Protein AF-A0A9W9M0U7-F1 (afdb_monomer)

Secondary structure (DSSP, 8-state):
-EE-S-GGG--GGGS-HHHHS-TTS-EE---SSS-HHHHHHSS--TTEEEEEEE-TTS-EEEEEEEEGGGHHHHHHHHHHHHGGG-

Nearest PDB structures (foldseek):
  6j9f-assembly1_J  TM=5.227E-01  e=3.043E-01  Xipdecavirus Xp10
  7vlj-assembly1_B  TM=6.010E-01  e=2.716E+00  Entamoeba histolytica
  1ihr-assembly1_A  TM=4.010E-01  e=1.280E+00  Escherichia coli
  4qsg-assembly1_A  TM=4.078E-01  e=9.964E+00  Microcystis aeruginosa PCC 7806

Foldseek 3Di:
DEEQDDPVVDDLVPDDPVSNVDPPVYYYQPDPDPTPCCVQPNPQDPQKDKDFDADPVRDTQDIDMDGNVCVVCVVVVVCVSCVVVD

InterPro domains:
  IPR012941 Phenol hydroxylase-like, C-terminal dimerisation domain [PF07976] (1-78)
  IPR036249 Thioredoxin-like superfamily [SSF52833] (2-80)
  IPR038220 Phenol hydroxylase, C-terminal TRX-fold domain superfamily [G3DSA:3.40.30.20] (1-85)

pLDDT: mean 91.23, std 5.56, range [61.47, 97.38]

Structure (mmCIF, N/CA/C/O backbone):
data_AF-A0A9W9M0U7-F1
#
_entry.id   AF-A0A9W9M0U7-F1
#
loop_
_atom_site.group_PDB
_atom_site.id
_atom_site.type_symbol
_atom_site.label_atom_id
_atom_site.label_alt_id
_atom_site.label_comp_id
_atom_site.label_asym_id
_atom_site.label_entity_id
_atom_site.label_seq_id
_atom_site.pdbx_PDB_ins_code
_atom_site.Cartn_x
_atom_site.Cartn_y
_atom_site.Cartn_z
_atom_site.occupancy
_atom_site.B_iso_or_equiv
_atom_site.auth_seq_id
_atom_site.auth_comp_id
_atom_site.auth_asym_id
_atom_site.auth_atom_id
_atom_site.pdbx_PDB_model_num
ATOM 1 N N . MET A 1 1 ? -1.302 -5.451 0.174 1.00 90.31 1 MET A N 1
ATOM 2 C CA . MET A 1 1 ? -2.548 -4.672 0.282 1.00 90.31 1 MET A CA 1
ATOM 3 C C . MET A 1 1 ? -2.710 -4.209 1.717 1.00 90.31 1 MET A C 1
ATOM 5 O O . MET A 1 1 ? -2.468 -4.998 2.624 1.00 90.31 1 MET A O 1
ATOM 9 N N . VAL A 1 2 ? -3.083 -2.948 1.912 1.00 93.25 2 VAL A N 1
ATOM 10 C CA . VAL A 1 2 ? -3.463 -2.389 3.215 1.00 93.25 2 VAL A CA 1
ATOM 11 C C . VAL A 1 2 ? -4.906 -1.908 3.081 1.00 93.25 2 VAL A C 1
ATOM 13 O O . VAL A 1 2 ? -5.225 -1.307 2.058 1.00 93.25 2 VAL A O 1
ATOM 16 N N . THR A 1 3 ? -5.775 -2.205 4.047 1.00 91.44 3 THR A N 1
ATOM 17 C CA . THR A 1 3 ? -7.192 -1.802 4.020 1.00 91.44 3 THR A CA 1
ATOM 18 C C . THR A 1 3 ? -7.602 -1.078 5.300 1.00 91.44 3 THR A C 1
ATOM 20 O O . THR A 1 3 ? -7.123 -1.423 6.377 1.00 91.44 3 THR A O 1
ATOM 23 N N . GLN A 1 4 ? -8.514 -0.110 5.186 1.00 90.94 4 GLN A N 1
ATOM 24 C CA . GLN A 1 4 ? -9.180 0.543 6.320 1.00 90.94 4 GLN A CA 1
ATOM 25 C C . GLN A 1 4 ? -10.485 -0.164 6.742 1.00 90.94 4 GLN A C 1
ATOM 27 O O . GLN A 1 4 ? -11.173 0.308 7.646 1.00 90.94 4 GLN A O 1
ATOM 32 N N . SER A 1 5 ? -10.859 -1.276 6.094 1.00 89.81 5 SER A N 1
ATOM 33 C CA . SER A 1 5 ? -12.038 -2.065 6.475 1.00 89.81 5 SER A CA 1
ATOM 34 C C . SER A 1 5 ? -11.974 -2.493 7.944 1.00 89.81 5 SER A C 1
ATOM 36 O O . SER A 1 5 ? -10.912 -2.871 8.446 1.00 89.81 5 SER A O 1
ATOM 38 N N . ALA A 1 6 ? -13.122 -2.490 8.627 1.00 89.19 6 ALA A N 1
ATOM 39 C CA . ALA A 1 6 ? -13.208 -3.024 9.978 1.00 89.19 6 ALA A CA 1
ATOM 40 C C . ALA A 1 6 ? -12.822 -4.509 9.972 1.00 89.19 6 ALA A C 1
ATOM 42 O O . ALA A 1 6 ? -13.327 -5.290 9.170 1.00 89.19 6 ALA A O 1
ATOM 43 N N . GLN A 1 7 ? -11.945 -4.915 10.894 1.00 89.44 7 GLN A N 1
ATOM 44 C CA . GLN A 1 7 ? -11.450 -6.295 10.951 1.00 89.44 7 GLN A CA 1
ATOM 45 C C . GLN A 1 7 ? -12.581 -7.328 11.103 1.00 89.44 7 GLN A C 1
ATOM 47 O O . GLN A 1 7 ? -12.451 -8.445 10.621 1.00 89.44 7 GLN A O 1
ATOM 52 N N . SER A 1 8 ? -13.686 -6.965 11.761 1.00 91.94 8 SER A N 1
ATOM 53 C CA . SER A 1 8 ? -14.864 -7.826 11.935 1.00 91.94 8 SER A CA 1
ATOM 54 C C . SER A 1 8 ? -15.729 -7.984 10.681 1.00 91.94 8 SER A C 1
ATOM 56 O O . SER A 1 8 ? -16.635 -8.808 10.687 1.00 91.94 8 SER A O 1
ATOM 58 N N . GLU A 1 9 ? -15.501 -7.173 9.648 1.00 89.94 9 GLU A N 1
ATOM 59 C CA . GLU A 1 9 ? -16.304 -7.116 8.416 1.00 89.94 9 GLU A CA 1
ATOM 60 C C . GLU A 1 9 ? -15.485 -7.506 7.176 1.00 89.94 9 GLU A C 1
ATOM 62 O O . GLU A 1 9 ? -15.942 -7.337 6.049 1.00 89.94 9 GLU A O 1
ATOM 67 N N . PHE A 1 10 ? -14.255 -7.989 7.368 1.00 89.50 10 PHE A N 1
ATOM 68 C CA . PHE A 1 10 ? -13.310 -8.245 6.292 1.00 89.50 10 PHE A CA 1
ATOM 69 C C . PHE A 1 10 ? -12.807 -9.687 6.350 1.00 89.50 10 PHE A C 1
ATOM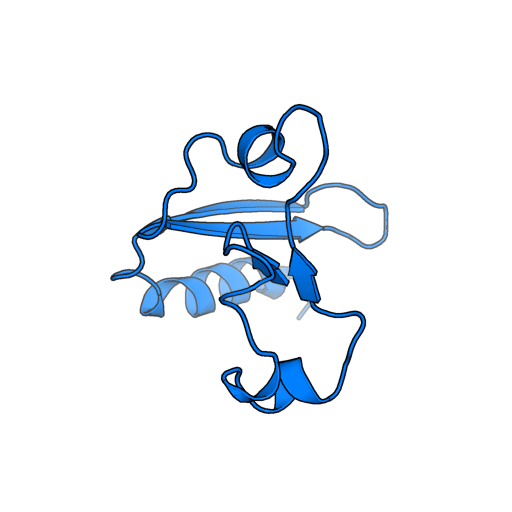 71 O O . PHE A 1 10 ? -12.109 -10.074 7.288 1.00 89.50 10 PHE A O 1
ATOM 78 N N . GLU A 1 11 ? -13.108 -10.464 5.311 1.00 90.94 11 GLU A N 1
ATOM 79 C CA . GLU A 1 11 ? -12.744 -11.875 5.227 1.00 90.94 11 GLU A CA 1
ATOM 80 C C . GLU A 1 11 ? -11.761 -12.139 4.082 1.00 90.94 11 GLU A C 1
ATOM 82 O O . GLU A 1 11 ? -11.924 -11.676 2.95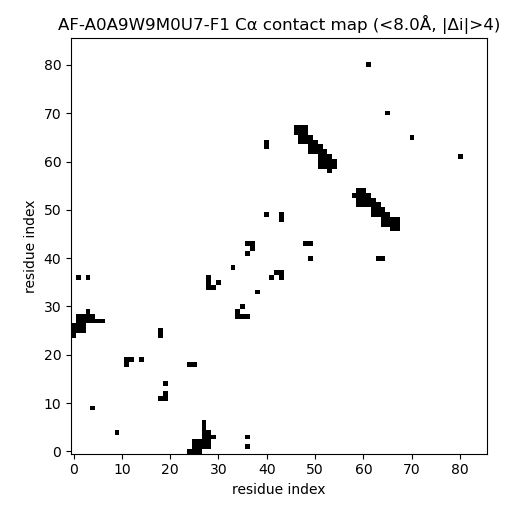4 1.00 90.94 11 GLU A O 1
ATOM 87 N N . ILE A 1 12 ? -10.722 -12.934 4.357 1.00 91.25 12 ILE A N 1
ATOM 88 C CA . ILE A 1 12 ? -9.690 -13.262 3.356 1.00 91.25 12 ILE A CA 1
ATOM 89 C C . ILE A 1 12 ? -10.289 -14.069 2.195 1.00 91.25 12 ILE A C 1
ATOM 91 O O . ILE A 1 12 ? -9.850 -13.917 1.059 1.00 91.25 12 ILE A O 1
ATOM 95 N N . VAL A 1 13 ? -11.295 -14.907 2.467 1.00 92.25 13 VAL A N 1
ATOM 96 C CA . VAL A 1 13 ? -11.941 -15.770 1.461 1.00 92.25 13 VAL A CA 1
ATOM 97 C C . VAL A 1 13 ? -12.679 -14.984 0.370 1.00 92.25 13 VAL A C 1
ATOM 99 O O . VAL A 1 13 ? -12.881 -15.516 -0.719 1.00 92.25 13 VAL A O 1
ATOM 102 N N . ASP A 1 14 ? -13.007 -13.714 0.619 1.00 92.31 14 ASP A N 1
ATOM 103 C CA . ASP A 1 14 ? -13.684 -12.845 -0.350 1.00 92.31 14 ASP A CA 1
ATOM 104 C C . ASP A 1 14 ? -12.710 -12.178 -1.341 1.00 92.31 14 ASP A C 1
ATOM 106 O O . ASP A 1 14 ? -13.125 -11.497 -2.280 1.00 92.31 14 ASP A O 1
ATOM 110 N N . LEU A 1 15 ? -11.397 -12.366 -1.164 1.00 90.69 15 LEU A N 1
ATOM 111 C CA . LEU A 1 15 ? -10.372 -11.770 -2.022 1.00 90.69 15 LEU A CA 1
ATOM 112 C C . LEU A 1 15 ? -10.041 -12.631 -3.247 1.00 90.69 15 LEU A C 1
ATOM 114 O O . LEU A 1 15 ? -10.268 -13.837 -3.241 1.00 90.69 15 LEU A O 1
ATOM 118 N N . PRO A 1 16 ? -9.401 -12.067 -4.286 1.00 91.00 16 PRO A N 1
ATOM 119 C CA . PRO A 1 16 ? -8.802 -12.863 -5.353 1.00 91.00 16 PRO A CA 1
ATOM 120 C C . PRO A 1 16 ? -7.805 -13.901 -4.815 1.00 91.00 16 PRO A C 1
ATOM 122 O O . PRO A 1 16 ? -7.041 -13.606 -3.895 1.00 91.00 16 PRO A O 1
ATOM 125 N N . GLU A 1 17 ? -7.752 -15.086 -5.435 1.00 91.38 17 GLU A N 1
ATOM 126 C CA . GLU A 1 17 ? -6.941 -16.240 -4.993 1.00 91.38 17 GLU A CA 1
ATOM 127 C C . GLU A 1 17 ? -5.481 -15.873 -4.667 1.00 91.38 17 GLU A C 1
ATOM 129 O O . GLU A 1 17 ? -4.928 -16.296 -3.650 1.00 91.38 17 GLU A O 1
ATOM 134 N N . ILE A 1 18 ? -4.869 -15.002 -5.474 1.00 89.31 18 ILE A N 1
ATOM 135 C CA . ILE A 1 18 ? -3.492 -14.535 -5.265 1.00 89.31 18 ILE A CA 1
ATOM 136 C C . ILE A 1 18 ? -3.271 -13.864 -3.899 1.00 89.31 18 ILE A C 1
ATOM 138 O O . ILE A 1 18 ? -2.197 -14.001 -3.320 1.00 89.31 18 ILE A O 1
ATOM 142 N N . LEU A 1 19 ? -4.281 -13.180 -3.355 1.00 89.62 19 LEU A N 1
ATOM 143 C CA . LEU A 1 19 ? -4.223 -12.565 -2.027 1.00 89.62 19 LEU A CA 1
ATOM 144 C C . LEU A 1 19 ? -4.625 -13.537 -0.911 1.00 89.62 19 LEU A C 1
ATOM 146 O O . LEU A 1 19 ? -4.222 -13.334 0.232 1.00 89.62 19 LEU A O 1
ATOM 150 N N . GLN A 1 20 ? -5.370 -14.602 -1.224 1.00 91.56 20 GLN A N 1
ATOM 151 C CA . GLN A 1 20 ? -5.744 -15.628 -0.244 1.00 91.56 20 GLN A CA 1
ATOM 152 C C . GLN A 1 20 ? -4.561 -16.524 0.139 1.00 91.56 20 GLN A C 1
ATOM 154 O O . GLN A 1 20 ? -4.420 -16.936 1.291 1.00 91.56 20 GLN A O 1
ATOM 159 N N . THR A 1 21 ? -3.697 -16.831 -0.831 1.00 88.69 21 THR A N 1
ATOM 160 C CA . THR A 1 21 ? -2.597 -17.797 -0.663 1.00 88.69 21 THR A CA 1
ATOM 161 C C . THR A 1 21 ? -1.464 -17.294 0.237 1.00 88.69 21 THR A C 1
ATOM 163 O O . THR A 1 21 ? -0.710 -18.103 0.782 1.00 88.69 21 THR A O 1
ATOM 166 N N . SER A 1 22 ? -1.347 -15.979 0.447 1.00 85.25 22 SER A N 1
ATOM 167 C CA . SER A 1 22 ? -0.288 -15.379 1.256 1.00 85.25 22 SER A CA 1
ATOM 168 C C . SER A 1 22 ? -0.852 -14.524 2.386 1.00 85.25 22 SER A C 1
ATOM 170 O O . SER A 1 22 ? -1.203 -13.356 2.232 1.00 85.25 22 SER A O 1
ATOM 172 N N . ARG A 1 23 ? -0.847 -15.087 3.598 1.00 78.94 23 ARG A N 1
ATOM 173 C CA . ARG A 1 23 ? -1.293 -14.382 4.815 1.00 78.94 23 ARG A CA 1
ATOM 174 C C . ARG A 1 23 ? -0.456 -13.142 5.159 1.00 78.94 23 ARG A C 1
ATOM 176 O O . ARG A 1 23 ? -0.860 -12.369 6.015 1.00 78.94 23 ARG A O 1
ATOM 183 N N . TRP A 1 24 ? 0.702 -12.956 4.522 1.00 87.50 24 TRP A N 1
ATOM 184 C CA . TRP A 1 24 ? 1.597 -11.816 4.750 1.00 87.50 24 TRP A CA 1
ATOM 185 C C . TRP A 1 24 ? 1.515 -10.742 3.658 1.00 87.50 24 TRP A C 1
ATOM 187 O O . TRP A 1 24 ? 2.294 -9.797 3.679 1.00 87.50 24 TRP A O 1
ATOM 197 N N . THR A 1 25 ? 0.592 -10.851 2.698 1.00 90.19 25 THR A N 1
ATOM 198 C CA . THR A 1 25 ? 0.386 -9.808 1.672 1.00 90.19 25 THR A CA 1
ATOM 199 C C . THR A 1 25 ? -0.747 -8.839 1.999 1.00 90.19 25 THR A C 1
ATOM 201 O O . THR A 1 25 ? -1.040 -7.952 1.195 1.00 90.19 25 THR A O 1
ATOM 204 N N . LEU A 1 26 ? -1.378 -8.977 3.165 1.00 91.25 26 LEU A N 1
ATOM 205 C CA . LEU A 1 26 ? -2.568 -8.239 3.566 1.00 91.25 26 LEU A CA 1
ATOM 206 C C . LEU A 1 26 ? -2.448 -7.712 4.995 1.00 91.25 26 LEU A C 1
ATOM 208 O O . LEU A 1 26 ? -2.097 -8.458 5.906 1.00 91.25 26 LEU A O 1
ATOM 212 N N . TYR A 1 27 ? -2.797 -6.442 5.180 1.00 91.81 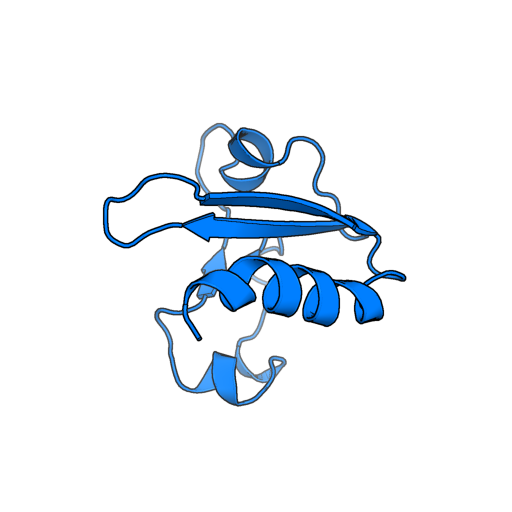27 TYR A N 1
ATOM 213 C CA . TYR A 1 27 ? -2.766 -5.759 6.466 1.00 91.81 27 TYR A CA 1
ATOM 214 C C . TYR A 1 27 ? -4.014 -4.890 6.638 1.00 91.81 27 TYR A C 1
ATOM 216 O O . TYR A 1 27 ? -4.501 -4.303 5.672 1.00 91.81 27 TYR A O 1
ATOM 224 N N . VAL A 1 28 ? -4.509 -4.792 7.869 1.00 92.06 28 VAL A N 1
ATOM 225 C CA . VAL A 1 28 ? -5.569 -3.851 8.249 1.00 92.06 28 VAL A CA 1
ATOM 226 C C . VAL A 1 28 ? -4.908 -2.637 8.893 1.00 92.06 28 VAL A C 1
ATOM 228 O O . VAL A 1 28 ? -4.062 -2.790 9.774 1.00 92.06 28 VAL A O 1
ATOM 231 N N . ASP A 1 29 ? -5.276 -1.439 8.456 1.00 92.31 29 ASP A N 1
ATOM 232 C CA . ASP A 1 29 ? -4.833 -0.182 9.050 1.00 92.31 29 ASP A CA 1
ATOM 233 C C . ASP A 1 29 ? -5.668 0.138 10.295 1.00 92.31 29 ASP A C 1
ATOM 235 O O . ASP A 1 29 ? -6.611 0.923 10.261 1.00 92.31 29 ASP A O 1
ATOM 239 N N . ASN A 1 30 ? -5.349 -0.533 11.401 1.00 89.44 30 ASN A N 1
ATOM 240 C CA . ASN A 1 30 ? -6.031 -0.394 12.691 1.00 89.44 30 ASN A CA 1
ATOM 241 C C . ASN A 1 30 ? -5.087 0.090 13.806 1.00 89.44 30 ASN A C 1
ATOM 243 O O . ASN A 1 30 ? -5.244 -0.273 14.975 1.00 89.44 30 ASN A O 1
ATOM 247 N N . VAL A 1 31 ? -4.073 0.884 13.454 1.00 86.25 31 VAL A N 1
ATOM 248 C CA . VAL A 1 31 ? -3.110 1.404 14.431 1.00 86.25 31 VAL A CA 1
ATOM 249 C C . VAL A 1 31 ? -3.774 2.421 15.367 1.00 86.25 31 VAL A C 1
ATOM 251 O O . VAL A 1 31 ? -4.552 3.263 14.939 1.00 86.25 31 VAL A O 1
ATOM 254 N N . GLY A 1 32 ? -3.444 2.383 16.663 1.00 75.81 32 GLY A N 1
ATOM 255 C CA . GLY A 1 32 ? -3.986 3.301 17.684 1.00 75.81 32 GLY A CA 1
ATOM 256 C C . GLY A 1 32 ? -3.443 4.740 17.626 1.00 75.81 32 GLY A C 1
ATOM 257 O O . GLY A 1 32 ? -3.352 5.398 18.660 1.00 75.81 32 GLY A O 1
ATOM 258 N N . GLY A 1 33 ? -3.015 5.200 16.449 1.00 79.88 33 GLY A N 1
ATOM 259 C CA . GLY A 1 33 ? -2.432 6.516 16.178 1.00 79.88 33 GLY A CA 1
ATOM 260 C C . GLY A 1 33 ? -2.868 7.023 14.796 1.00 79.88 33 GLY A C 1
ATOM 261 O O . GLY A 1 33 ? -3.862 6.527 14.274 1.00 79.88 33 GLY A O 1
ATOM 262 N N . PRO A 1 34 ? -2.155 7.990 14.183 1.00 81.50 34 PRO A N 1
ATOM 263 C CA . PRO A 1 34 ? -2.461 8.426 12.821 1.00 81.50 34 PRO A CA 1
ATOM 264 C C . PRO A 1 34 ? -2.414 7.240 11.851 1.00 81.50 34 PRO A C 1
ATOM 266 O O . PRO A 1 34 ? -1.430 6.490 11.856 1.00 81.50 34 PRO A O 1
ATOM 269 N N . SER A 1 35 ? -3.469 7.080 11.048 1.0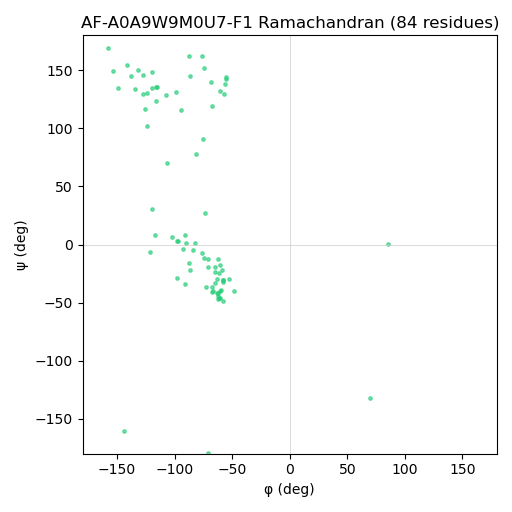0 88.81 35 SER A N 1
ATOM 270 C CA . SER A 1 35 ? -3.608 5.984 10.083 1.00 88.81 35 SER A CA 1
ATOM 271 C C . SER A 1 35 ? -2.415 5.975 9.125 1.00 88.81 35 SER A C 1
ATOM 273 O O . SER A 1 35 ? -1.929 7.026 8.689 1.00 88.81 35 SER A O 1
ATOM 275 N N . CYS A 1 36 ? -1.889 4.787 8.813 1.00 89.38 36 CYS A N 1
ATOM 276 C CA . CYS A 1 36 ? -0.763 4.709 7.890 1.00 89.38 36 CYS A CA 1
ATOM 277 C C . CYS A 1 36 ? -1.183 5.113 6.472 1.00 89.38 36 CYS A C 1
ATOM 279 O O . CYS A 1 36 ? -0.411 5.795 5.796 1.00 89.38 36 CYS A O 1
ATOM 281 N N . THR A 1 37 ? -2.400 4.772 6.040 1.00 92.38 37 THR A N 1
ATOM 282 C CA . THR A 1 37 ? -2.918 5.228 4.746 1.00 92.38 37 THR A CA 1
ATOM 283 C C . THR A 1 37 ? -3.127 6.741 4.740 1.00 92.38 37 THR A C 1
ATOM 285 O O . THR A 1 37 ? -2.707 7.382 3.781 1.00 92.38 37 THR A O 1
ATOM 288 N N . GLU A 1 38 ? -3.627 7.338 5.828 1.00 91.31 38 GLU A N 1
ATOM 289 C CA . GLU A 1 38 ? -3.742 8.799 5.963 1.00 91.31 38 GLU A CA 1
ATOM 290 C C . GLU A 1 38 ? -2.377 9.492 5.866 1.00 91.31 38 GLU A C 1
ATOM 292 O O . GLU A 1 38 ? -2.202 10.457 5.123 1.00 91.31 38 GLU A O 1
ATOM 297 N N . LYS A 1 39 ? -1.367 8.968 6.566 1.00 90.81 39 LYS A N 1
ATOM 298 C CA . LYS A 1 39 ? -0.015 9.539 6.562 1.00 90.81 39 LYS A CA 1
ATOM 299 C C . LYS A 1 39 ? 0.614 9.589 5.166 1.00 90.81 39 LYS A C 1
ATOM 301 O O . LYS A 1 39 ? 1.357 10.526 4.878 1.00 90.81 39 LYS A O 1
ATOM 306 N N . TRP A 1 40 ? 0.396 8.562 4.345 1.00 91.31 40 TRP A N 1
ATOM 307 C CA . TRP A 1 40 ? 1.073 8.415 3.051 1.00 91.31 40 TRP A CA 1
ATOM 308 C C . TRP A 1 40 ? 0.242 8.891 1.858 1.00 91.31 40 TRP A C 1
ATOM 310 O O . TRP A 1 40 ? 0.825 9.339 0.875 1.00 91.31 40 TRP A O 1
ATOM 320 N N . PHE A 1 41 ? -1.086 8.818 1.942 1.00 93.31 41 PHE A N 1
ATOM 321 C CA . PHE A 1 41 ? -1.996 9.121 0.834 1.00 93.31 41 PHE A CA 1
ATOM 322 C C . PHE A 1 41 ? -3.001 10.240 1.144 1.00 93.31 41 PHE A C 1
ATOM 324 O O . PHE A 1 41 ? -3.710 10.681 0.242 1.00 93.31 41 PHE A O 1
ATOM 331 N N . GLY A 1 42 ? -3.060 10.739 2.383 1.00 90.38 42 GLY A N 1
ATOM 332 C CA . GLY A 1 42 ? -4.061 11.718 2.799 1.00 90.38 42 GLY A CA 1
ATOM 333 C C . GLY A 1 42 ? -5.460 11.103 2.860 1.00 90.38 42 GLY A C 1
ATOM 334 O O . GLY A 1 42 ? -5.652 10.033 3.433 1.00 90.38 42 GLY A O 1
ATOM 335 N N . ASP A 1 43 ? -6.450 11.776 2.272 1.00 86.25 43 ASP A N 1
ATOM 336 C CA . ASP A 1 43 ? -7.833 11.286 2.237 1.00 86.25 43 ASP A CA 1
ATOM 337 C C . ASP A 1 43 ? -8.004 10.149 1.215 1.00 86.25 43 ASP A C 1
ATOM 339 O O . ASP A 1 43 ? -8.286 10.380 0.033 1.00 86.25 43 ASP A O 1
ATOM 343 N N . LEU A 1 44 ? -7.816 8.917 1.696 1.00 88.75 44 LEU A N 1
ATOM 344 C CA . LEU A 1 44 ? -8.027 7.672 0.964 1.00 88.75 44 LEU A CA 1
ATOM 345 C C . LEU A 1 44 ? -9.302 6.974 1.458 1.00 88.75 44 LEU A C 1
ATOM 347 O O . LEU A 1 44 ? -9.248 5.963 2.154 1.00 88.75 44 LEU A O 1
ATOM 351 N N . ASN A 1 45 ? -10.451 7.568 1.138 1.00 84.88 45 ASN A N 1
ATOM 352 C CA . ASN A 1 45 ? -11.764 7.023 1.475 1.00 84.88 45 ASN A CA 1
ATOM 353 C C . ASN A 1 45 ? -12.112 5.759 0.648 1.00 84.88 45 ASN A C 1
ATOM 355 O O . ASN A 1 45 ? -11.331 5.304 -0.185 1.00 84.88 45 ASN A O 1
ATOM 359 N N . GLN A 1 46 ? -13.303 5.189 0.870 1.00 82.19 46 GLN A N 1
ATOM 360 C CA . GLN A 1 46 ? -13.734 3.919 0.259 1.00 82.19 46 GLN A CA 1
ATOM 361 C C . GLN A 1 46 ? -13.797 3.924 -1.279 1.00 82.19 46 GLN A C 1
ATOM 363 O O . GLN A 1 46 ? -13.808 2.855 -1.884 1.00 82.19 46 GLN A O 1
ATOM 368 N N . GLU A 1 47 ? -13.830 5.095 -1.914 1.00 89.56 47 GLU A N 1
ATOM 369 C CA . GLU A 1 47 ? -13.905 5.243 -3.371 1.00 89.56 47 GLU A CA 1
ATOM 370 C C . GLU A 1 47 ? -12.5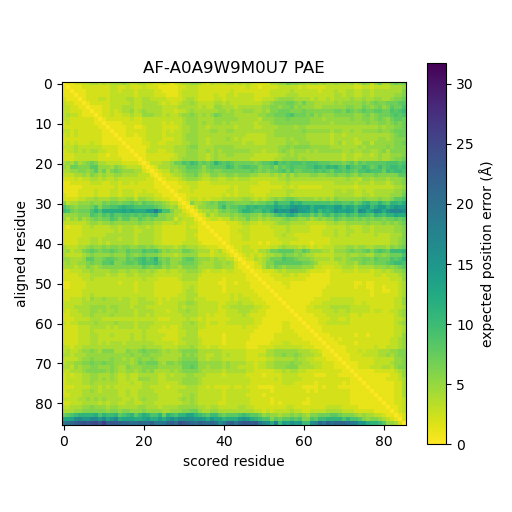34 5.498 -4.004 1.00 89.56 47 GLU A C 1
ATOM 372 O O . GLU A 1 47 ? -12.445 5.679 -5.216 1.00 89.56 47 GLU A O 1
ATOM 377 N N . LYS A 1 48 ? -11.459 5.496 -3.206 1.00 9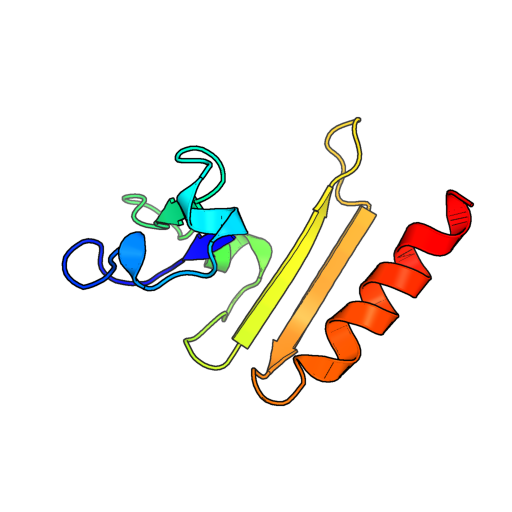2.62 48 LYS A N 1
ATOM 378 C CA . LYS A 1 48 ? -10.106 5.801 -3.665 1.00 92.62 48 LYS A CA 1
ATOM 379 C C . LYS A 1 48 ? -9.139 4.650 -3.458 1.00 92.62 48 LYS A C 1
ATOM 381 O O . LYS A 1 48 ? -9.205 3.887 -2.498 1.00 92.62 48 LYS A O 1
ATOM 386 N N . ILE A 1 49 ? -8.179 4.569 -4.367 1.00 93.38 49 ILE A N 1
ATOM 387 C CA . ILE A 1 49 ? -7.120 3.570 -4.390 1.00 93.38 49 ILE A CA 1
ATOM 388 C C . ILE A 1 49 ? -5.786 4.308 -4.402 1.00 93.38 49 ILE A C 1
ATOM 390 O O . ILE A 1 49 ? -5.577 5.214 -5.204 1.00 93.38 49 ILE A O 1
ATOM 394 N N . GLY A 1 50 ? -4.878 3.920 -3.510 1.00 95.25 50 GLY A N 1
ATOM 395 C CA . GLY A 1 50 ? -3.518 4.445 -3.449 1.00 95.25 50 GLY A CA 1
ATOM 396 C C . GLY A 1 50 ? -2.510 3.344 -3.744 1.00 95.25 50 GLY A C 1
ATOM 397 O O . GLY A 1 50 ? -2.627 2.236 -3.214 1.00 95.25 50 GLY A O 1
ATOM 398 N N . ILE A 1 51 ? -1.507 3.636 -4.572 1.00 96.25 51 ILE A N 1
ATOM 399 C CA . ILE A 1 51 ? -0.398 2.712 -4.840 1.00 96.25 51 ILE A CA 1
ATOM 400 C C . ILE A 1 51 ? 0.919 3.432 -4.611 1.00 96.25 51 ILE A C 1
ATOM 402 O O . ILE A 1 51 ? 1.163 4.503 -5.156 1.00 96.25 51 ILE A O 1
ATOM 406 N N . ALA A 1 52 ? 1.786 2.799 -3.825 1.00 96.62 52 ALA A N 1
ATOM 407 C CA . ALA A 1 52 ? 3.173 3.195 -3.659 1.00 96.62 52 ALA A CA 1
ATOM 408 C C . ALA A 1 52 ? 4.074 2.076 -4.184 1.00 96.62 52 ALA A C 1
ATOM 410 O O . ALA A 1 52 ? 3.999 0.934 -3.724 1.00 96.62 52 ALA A O 1
ATOM 411 N N . VAL A 1 53 ? 4.947 2.412 -5.129 1.00 96.38 53 VAL A N 1
ATOM 412 C CA . VAL A 1 53 ? 6.008 1.528 -5.603 1.00 96.38 53 VAL A CA 1
ATOM 413 C C . VAL A 1 53 ? 7.274 1.846 -4.821 1.00 96.38 53 VAL A C 1
ATOM 415 O O . VAL A 1 53 ? 7.815 2.950 -4.904 1.00 96.38 53 VAL A O 1
ATOM 418 N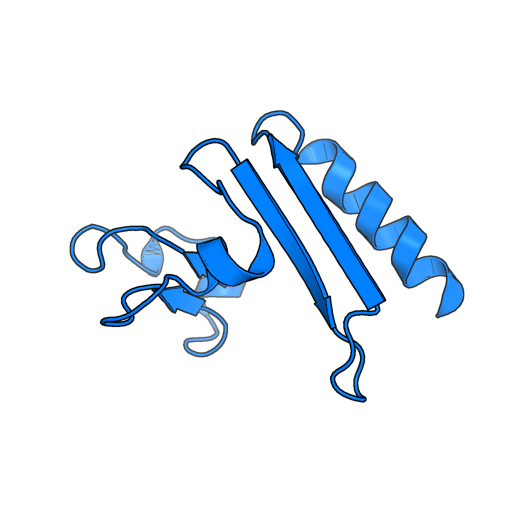 N . VAL A 1 54 ? 7.743 0.874 -4.043 1.00 96.25 54 VAL A N 1
ATOM 419 C CA . VAL A 1 54 ? 8.920 1.006 -3.178 1.00 96.25 54 VAL A CA 1
ATOM 420 C C . VAL A 1 54 ? 10.069 0.201 -3.774 1.00 96.25 54 VAL A C 1
ATOM 422 O O . VAL A 1 54 ? 9.912 -0.973 -4.107 1.00 96.25 54 VAL A O 1
ATOM 425 N N . ARG A 1 55 ? 11.229 0.839 -3.932 1.00 95.75 55 ARG A N 1
ATOM 426 C CA . ARG A 1 55 ? 12.435 0.212 -4.481 1.00 95.75 55 ARG A CA 1
ATOM 427 C C . ARG A 1 55 ? 13.102 -0.706 -3.446 1.00 95.75 55 ARG A C 1
ATOM 429 O O . ARG A 1 55 ? 12.881 -0.532 -2.248 1.00 95.75 55 ARG A O 1
ATOM 436 N N . PRO A 1 56 ? 13.991 -1.628 -3.867 1.00 96.88 56 PRO A N 1
ATOM 437 C CA . PRO A 1 56 ? 14.705 -2.511 -2.940 1.00 96.88 56 PRO A CA 1
ATOM 438 C C . PRO A 1 56 ? 15.553 -1.792 -1.877 1.00 96.88 56 PRO A C 1
ATOM 440 O O . PRO A 1 56 ? 15.843 -2.373 -0.837 1.00 96.88 56 PRO A O 1
ATOM 443 N N . ASP A 1 57 ? 15.942 -0.535 -2.119 1.00 97.38 57 ASP A N 1
ATOM 444 C CA . ASP A 1 57 ? 16.672 0.306 -1.161 1.00 97.38 57 ASP A CA 1
ATOM 445 C C . ASP A 1 57 ? 15.767 0.999 -0.125 1.00 97.38 57 ASP A C 1
ATOM 447 O O . ASP A 1 57 ? 16.253 1.752 0.719 1.00 97.38 57 ASP A O 1
ATOM 451 N N . GLY A 1 58 ? 14.457 0.748 -0.175 1.00 96.31 58 GLY A N 1
ATOM 452 C CA . GLY A 1 58 ? 13.468 1.285 0.755 1.00 96.31 58 GLY A CA 1
ATOM 453 C C . GLY A 1 58 ? 12.932 2.670 0.392 1.00 96.31 58 GLY A C 1
ATOM 454 O O . GLY A 1 58 ? 12.087 3.191 1.118 1.00 96.31 58 GLY A O 1
ATOM 455 N N . TYR A 1 59 ? 13.371 3.274 -0.716 1.00 96.50 59 TYR A N 1
ATOM 456 C CA . TYR A 1 59 ? 12.849 4.566 -1.167 1.00 96.50 59 TYR A CA 1
ATOM 457 C C . TYR A 1 59 ? 11.594 4.408 -2.028 1.00 96.50 59 TYR A C 1
ATOM 459 O O . TYR A 1 59 ? 11.488 3.487 -2.842 1.00 96.50 59 TYR A O 1
ATOM 467 N N . VAL A 1 60 ? 10.670 5.363 -1.901 1.00 96.88 60 VAL A N 1
ATOM 468 C CA . VAL A 1 60 ? 9.506 5.485 -2.787 1.00 96.88 60 VAL A CA 1
ATOM 469 C C . VAL A 1 60 ? 9.990 5.868 -4.182 1.00 96.88 60 VAL A C 1
ATOM 471 O O . VAL A 1 60 ? 10.623 6.905 -4.365 1.00 96.88 60 VAL A O 1
ATOM 474 N N . GLY A 1 61 ? 9.717 5.006 -5.157 1.00 96.00 61 GLY A N 1
ATOM 475 C CA . GLY A 1 61 ? 10.028 5.248 -6.560 1.00 96.00 61 GLY A CA 1
ATOM 476 C C . GLY A 1 61 ? 8.883 5.923 -7.312 1.00 96.00 61 GLY A C 1
ATOM 477 O O . GLY A 1 61 ? 9.140 6.742 -8.188 1.00 96.00 61 GLY A O 1
ATOM 478 N N . ALA A 1 62 ? 7.641 5.601 -6.953 1.00 96.25 62 ALA A N 1
ATOM 479 C CA . ALA A 1 62 ? 6.438 6.263 -7.441 1.00 96.25 62 ALA A CA 1
ATOM 480 C C . ALA A 1 62 ? 5.314 6.130 -6.408 1.00 96.25 62 ALA A C 1
ATOM 482 O O . ALA A 1 62 ? 5.258 5.141 -5.675 1.00 96.25 62 ALA A O 1
ATOM 483 N N . ILE A 1 63 ? 4.429 7.119 -6.344 1.00 96.62 63 ILE A N 1
ATOM 484 C CA . ILE A 1 63 ? 3.240 7.110 -5.494 1.00 96.62 63 ILE A CA 1
ATOM 485 C C . ILE A 1 63 ? 2.149 7.919 -6.185 1.00 96.62 63 ILE A C 1
ATOM 487 O O . ILE A 1 63 ? 2.443 8.992 -6.708 1.00 96.62 63 ILE A O 1
ATOM 491 N N . ASP A 1 64 ? 0.929 7.396 -6.216 1.00 96.25 64 ASP A N 1
ATOM 492 C CA . ASP A 1 64 ? -0.208 8.097 -6.812 1.00 96.25 64 ASP A CA 1
ATOM 493 C C . ASP A 1 64 ? -1.544 7.568 -6.259 1.00 96.25 64 ASP A C 1
ATOM 495 O O . ASP A 1 64 ? -1.579 6.552 -5.543 1.00 96.25 64 ASP A O 1
ATOM 499 N N . THR A 1 65 ? -2.629 8.282 -6.563 1.00 96.00 65 THR A N 1
ATOM 500 C CA . THR A 1 65 ? -3.999 7.955 -6.151 1.00 96.00 65 THR A CA 1
ATOM 501 C C . THR A 1 65 ? -4.981 8.028 -7.317 1.00 96.00 65 THR A C 1
ATOM 503 O O . THR A 1 65 ? -4.820 8.808 -8.251 1.00 96.00 65 THR A O 1
ATOM 506 N N . TRP A 1 66 ? -6.025 7.204 -7.246 1.00 96.06 66 TRP A N 1
ATOM 507 C CA 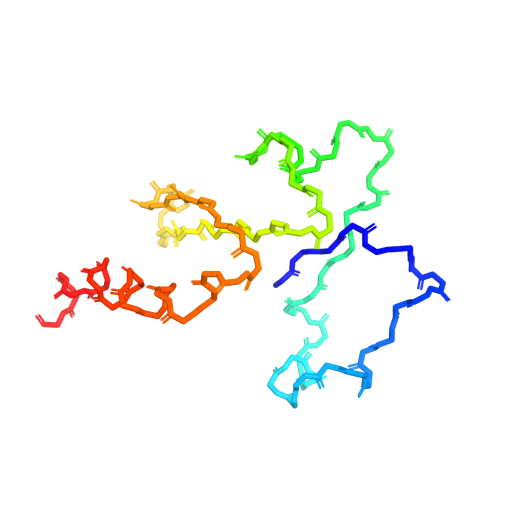. TRP A 1 66 ? -7.073 7.106 -8.261 1.00 96.06 66 TRP A CA 1
ATOM 508 C C . TRP A 1 66 ? -8.433 6.912 -7.612 1.00 96.06 66 TRP A C 1
ATOM 510 O O . TRP A 1 66 ? -8.528 6.326 -6.532 1.00 96.06 66 TRP A O 1
ATOM 520 N N . ASP A 1 67 ? -9.483 7.324 -8.311 1.00 95.19 67 ASP A N 1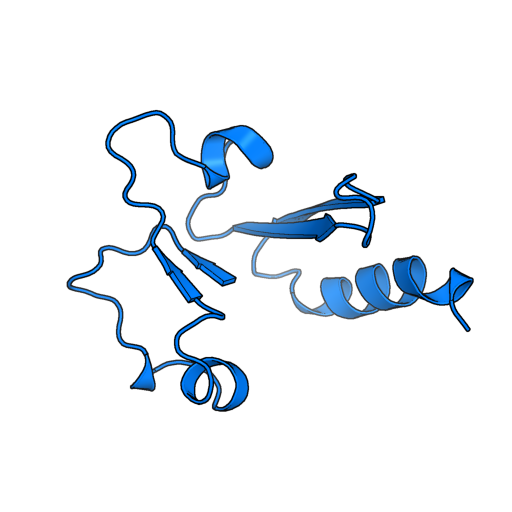
ATOM 521 C CA . ASP A 1 67 ? -10.843 6.906 -7.987 1.00 95.19 67 ASP A CA 1
ATOM 522 C C . ASP A 1 67 ? -11.059 5.446 -8.433 1.00 95.19 67 ASP A C 1
ATOM 524 O O . ASP A 1 67 ? -10.439 4.968 -9.388 1.00 95.19 67 ASP A O 1
ATOM 528 N N . ALA A 1 68 ? -11.956 4.715 -7.770 1.00 89.31 68 ALA A N 1
ATOM 529 C CA . ALA A 1 68 ? -12.215 3.299 -8.047 1.00 89.31 68 ALA A CA 1
ATOM 530 C C . ALA A 1 68 ? -12.638 3.041 -9.507 1.00 89.31 68 ALA A C 1
ATOM 532 O O . ALA A 1 68 ? -12.301 2.007 -10.087 1.00 89.31 68 ALA A O 1
ATOM 533 N N . GLU A 1 69 ? -13.312 4.007 -10.136 1.00 92.69 69 GLU A N 1
ATOM 534 C CA . GLU A 1 69 ? -13.707 3.962 -11.550 1.00 92.69 69 GLU A CA 1
ATOM 535 C C . GLU A 1 69 ? -12.504 3.955 -12.511 1.00 92.69 69 GLU A C 1
ATOM 537 O O . GLU A 1 69 ? -12.597 3.467 -13.638 1.00 92.69 69 GLU A O 1
ATOM 542 N N . GLN A 1 70 ? -11.350 4.454 -12.065 1.00 93.81 70 GLN A N 1
ATOM 543 C CA . GLN A 1 70 ? -10.125 4.567 -12.855 1.00 93.81 70 GLN A CA 1
ATOM 544 C C . GLN A 1 70 ? -9.224 3.328 -12.741 1.00 93.81 70 GLN A C 1
ATOM 546 O O . GLN A 1 70 ? -8.110 3.327 -13.263 1.00 93.81 70 GLN A O 1
ATOM 551 N N . VAL A 1 71 ? -9.683 2.237 -12.115 1.00 90.06 71 VAL A N 1
ATOM 552 C CA . VAL A 1 71 ? -8.866 1.025 -11.898 1.00 90.06 71 VAL A CA 1
ATOM 553 C C . VAL A 1 71 ? -8.217 0.484 -13.183 1.00 90.06 71 VAL A C 1
ATOM 555 O O . VAL A 1 71 ? -7.114 -0.058 -13.141 1.00 90.06 71 VAL A O 1
ATOM 558 N N . GLY A 1 72 ? -8.856 0.683 -14.342 1.00 91.88 72 GLY A N 1
ATOM 559 C CA . GLY A 1 72 ? -8.342 0.244 -15.640 1.00 91.88 72 GLY A CA 1
ATOM 560 C C . GLY A 1 72 ? -7.027 0.907 -16.070 1.00 91.88 72 GLY A C 1
ATOM 561 O O . GLY A 1 72 ? -6.232 0.259 -16.746 1.00 91.88 72 GLY A O 1
ATOM 562 N N . VAL A 1 73 ? -6.752 2.151 -15.654 1.00 96.12 73 VAL A N 1
ATOM 563 C CA . VAL A 1 73 ? -5.531 2.877 -16.069 1.00 96.12 73 VAL A CA 1
ATOM 564 C C . VAL A 1 73 ? -4.326 2.596 -15.169 1.00 96.12 73 VAL A C 1
ATOM 566 O O . VAL A 1 73 ? -3.184 2.849 -15.549 1.00 96.12 73 VAL A O 1
ATOM 569 N N . ILE A 1 74 ? -4.560 2.027 -13.984 1.00 96.25 74 ILE A N 1
ATOM 570 C CA . ILE A 1 74 ? -3.511 1.729 -13.001 1.00 96.25 74 ILE A CA 1
ATOM 571 C C . ILE A 1 74 ? -2.470 0.760 -13.577 1.00 96.25 74 ILE A C 1
ATOM 573 O O . ILE A 1 74 ? -1.270 0.917 -13.350 1.00 96.25 74 ILE A O 1
ATOM 577 N N . GLY A 1 75 ? -2.921 -0.240 -14.341 1.00 95.06 75 GLY A N 1
ATOM 578 C CA . GLY A 1 75 ? -2.032 -1.214 -14.975 1.00 95.06 75 GLY A CA 1
ATOM 579 C C . GLY A 1 75 ? -1.066 -0.568 -15.968 1.00 95.06 75 GLY A C 1
ATOM 580 O O . GLY A 1 75 ? 0.121 -0.888 -15.960 1.00 95.06 75 GLY A O 1
ATOM 581 N N . GLU A 1 76 ? -1.548 0.384 -16.768 1.00 96.12 76 GLU A N 1
ATOM 582 C CA . GLU A 1 76 ? -0.725 1.130 -17.725 1.00 96.12 76 GLU A CA 1
ATOM 583 C C . GLU A 1 76 ? 0.287 2.031 -17.010 1.00 96.12 76 GLU A C 1
ATOM 585 O O . GLU A 1 76 ? 1.456 2.071 -17.394 1.00 96.12 76 GLU A O 1
ATOM 590 N N . TRP A 1 77 ? -0.127 2.695 -15.925 1.00 97.19 77 TRP A N 1
ATOM 591 C CA . TRP A 1 77 ? 0.768 3.497 -15.086 1.00 97.19 77 TRP A CA 1
ATOM 592 C C . TRP A 1 77 ? 1.885 2.647 -14.465 1.00 97.19 77 TRP A C 1
ATOM 594 O O . TRP A 1 77 ? 3.061 3.010 -14.550 1.00 97.19 77 TRP A O 1
ATOM 604 N N . LEU A 1 78 ? 1.545 1.474 -13.916 1.00 96.00 78 LEU A N 1
ATOM 605 C CA . LEU A 1 78 ? 2.527 0.520 -13.392 1.00 96.00 78 LEU A CA 1
ATOM 606 C C . LEU A 1 78 ? 3.463 0.017 -14.494 1.00 96.00 78 LEU A C 1
ATOM 608 O O . LEU A 1 78 ? 4.672 -0.040 -14.286 1.00 96.00 78 LEU A O 1
ATOM 612 N N . GLN A 1 79 ? 2.937 -0.325 -15.670 1.00 95.75 79 GLN A N 1
ATOM 613 C CA . GLN A 1 79 ? 3.751 -0.784 -16.794 1.00 95.75 79 GLN A CA 1
ATOM 614 C C . GLN A 1 79 ? 4.711 0.307 -17.278 1.00 95.75 79 GLN A C 1
ATOM 616 O O . GLN A 1 79 ? 5.880 0.024 -17.542 1.00 95.75 79 GLN A O 1
ATOM 621 N N . HIS A 1 80 ? 4.244 1.554 -17.357 1.00 95.69 80 HIS A N 1
ATOM 622 C CA . HIS A 1 80 ? 5.081 2.693 -17.705 1.00 95.69 80 HIS A CA 1
ATOM 623 C C . HIS A 1 80 ? 6.191 2.896 -16.673 1.00 95.69 80 HIS A C 1
ATOM 625 O O . HIS A 1 80 ? 7.357 3.001 -17.055 1.00 95.69 80 HIS A O 1
ATOM 631 N N . TYR A 1 81 ? 5.858 2.866 -15.376 1.00 95.12 81 TYR A N 1
ATOM 632 C CA . TYR A 1 81 ? 6.857 2.941 -14.315 1.00 95.12 81 TYR A CA 1
ATOM 633 C C . TYR A 1 81 ? 7.880 1.810 -14.440 1.00 95.12 81 TYR A C 1
ATOM 635 O O . TYR A 1 81 ? 9.067 2.078 -14.436 1.00 95.12 81 TYR A O 1
ATOM 643 N N . LEU A 1 82 ? 7.463 0.555 -14.612 1.00 95.44 82 LEU A N 1
ATOM 644 C CA . LEU A 1 82 ? 8.384 -0.589 -14.649 1.00 95.44 82 LEU A CA 1
ATOM 645 C C . LEU A 1 82 ? 9.163 -0.715 -15.973 1.00 95.44 82 LEU A C 1
ATOM 647 O O . LEU A 1 82 ? 10.074 -1.538 -16.058 1.00 95.44 82 LEU A O 1
ATOM 651 N N . SER A 1 83 ? 8.853 0.095 -16.991 1.00 95.38 83 SER A N 1
ATOM 652 C CA . SER A 1 83 ? 9.480 0.012 -18.319 1.00 95.38 83 SER A CA 1
ATOM 653 C C . SER A 1 83 ? 10.992 0.254 -18.319 1.00 95.38 83 SER A C 1
ATOM 655 O O . SER A 1 83 ? 11.679 -0.266 -19.190 1.00 95.38 83 SER A O 1
ATOM 657 N N . PHE A 1 84 ? 11.539 0.971 -17.329 1.00 88.25 84 PHE A N 1
ATOM 658 C CA . PHE A 1 84 ? 12.991 1.171 -17.211 1.00 88.25 84 PHE A CA 1
ATOM 659 C C . PHE A 1 84 ? 13.757 -0.097 -16.796 1.00 88.25 84 PHE A C 1
ATOM 661 O O . PHE A 1 84 ? 14.987 -0.093 -16.825 1.00 88.25 84 PHE A O 1
ATOM 668 N N . MET A 1 85 ? 13.061 -1.148 -16.348 1.00 79.12 85 MET A N 1
ATOM 669 C CA . MET A 1 85 ? 13.675 -2.415 -15.932 1.00 79.12 85 MET A CA 1
ATOM 670 C C . MET A 1 85 ? 13.758 -3.457 -17.052 1.00 79.12 85 MET A C 1
ATOM 672 O O . MET A 1 85 ? 14.297 -4.538 -16.807 1.00 79.12 85 MET A O 1
ATOM 676 N N . VAL A 1 86 ? 13.210 -3.164 -18.236 1.00 61.47 86 VAL A N 1
ATOM 677 C CA . VAL A 1 86 ? 13.137 -4.088 -19.380 1.00 61.47 86 VAL A CA 1
ATOM 678 C C . VAL A 1 86 ? 14.121 -3.682 -20.468 1.00 61.47 86 VAL A C 1
ATOM 680 O O . VAL A 1 86 ? 14.202 -2.472 -20.770 1.00 61.47 86 VAL A O 1
#

Mean predicted aligned error: 3.99 Å

Sequence (86 aa):
MVTQSAQSEFEIVDLPEILQTSRWTLYVDNVGGPSCTEKWFGDLNQEKIGIAVVRPDGYVGAIDTWDAEQVGVIGEWLQHYLSFMV

Radius of gyration: 14.23 Å; Cα contacts (8 Å, |Δi|>4): 76; chains: 1; bounding box: 33×30×37 Å

Solvent-accessible surface area (backbone atoms only — not comparable to full-atom values): 5603 Å² total; per-residue (Å²): 90,75,38,78,65,56,74,93,79,57,62,61,87,81,46,61,67,82,62,51,78,36,82,84,52,59,46,68,60,75,62,101,60,84,43,63,61,43,76,77,64,43,91,66,52,97,58,43,46,76,52,73,45,67,43,96,87,73,47,78,75,46,74,56,75,44,50,61,90,50,57,78,54,51,59,56,53,51,51,60,66,54,48,84,80,108

Organism: NCBI:txid2972120